Protein AF-A0A7V5ABY3-F1 (afdb_monomer_lite)

Structure (mmCIF, N/CA/C/O backbone):
data_AF-A0A7V5ABY3-F1
#
_entry.id   AF-A0A7V5ABY3-F1
#
loop_
_atom_site.group_PDB
_atom_site.id
_atom_site.type_symbol
_atom_site.label_atom_id
_atom_site.label_alt_id
_atom_site.label_comp_id
_atom_site.label_asym_id
_atom_site.label_entity_id
_atom_site.label_seq_id
_atom_site.pdbx_PDB_ins_code
_atom_site.Cartn_x
_atom_site.Cartn_y
_atom_site.Cartn_z
_atom_site.occupancy
_atom_site.B_iso_or_equiv
_atom_site.auth_seq_id
_atom_site.auth_comp_id
_atom_site.auth_asym_id
_atom_site.auth_atom_id
_atom_site.pdbx_PDB_model_num
ATOM 1 N N . MET A 1 1 ? 9.344 -0.621 16.720 1.00 52.31 1 MET A N 1
ATOM 2 C CA . MET A 1 1 ? 9.152 -1.808 15.859 1.00 52.31 1 MET A CA 1
ATOM 3 C C . MET A 1 1 ? 9.239 -1.357 14.410 1.00 52.31 1 MET A C 1
ATOM 5 O O . MET A 1 1 ? 8.687 -0.310 14.098 1.00 52.31 1 MET A O 1
ATOM 9 N N . GLY A 1 2 ? 9.997 -2.056 13.562 1.00 76.38 2 GLY A N 1
ATOM 10 C CA . GLY A 1 2 ? 10.125 -1.688 12.147 1.00 76.38 2 GLY A CA 1
ATOM 11 C C . GLY A 1 2 ? 8.815 -1.907 11.385 1.00 76.38 2 GLY A C 1
ATOM 12 O O . GLY A 1 2 ? 8.035 -2.782 11.750 1.00 76.38 2 GLY A O 1
ATOM 13 N N . TYR A 1 3 ? 8.583 -1.134 10.320 1.00 75.81 3 TYR A N 1
ATOM 14 C CA . TYR A 1 3 ? 7.366 -1.224 9.497 1.00 75.81 3 TYR A CA 1
ATOM 15 C C . TYR A 1 3 ? 7.117 -2.630 8.928 1.00 75.81 3 TYR A C 1
ATOM 17 O O . TYR A 1 3 ? 5.970 -3.030 8.775 1.00 75.81 3 TYR A O 1
ATOM 25 N N . ILE A 1 4 ? 8.187 -3.389 8.676 1.00 75.81 4 ILE A N 1
ATOM 26 C CA . ILE A 1 4 ? 8.125 -4.773 8.186 1.00 75.81 4 ILE A CA 1
ATOM 27 C C . ILE A 1 4 ? 7.439 -5.680 9.217 1.00 75.81 4 ILE A C 1
ATOM 29 O O . ILE A 1 4 ? 6.433 -6.299 8.900 1.00 75.81 4 ILE A O 1
ATOM 33 N N . ALA A 1 5 ? 7.898 -5.663 10.473 1.00 80.12 5 ALA A N 1
ATOM 34 C CA . ALA A 1 5 ? 7.323 -6.481 11.545 1.00 80.12 5 ALA A CA 1
ATOM 35 C C . ALA A 1 5 ? 5.847 -6.137 11.826 1.00 80.12 5 ALA A C 1
ATOM 37 O O . ALA A 1 5 ? 5.053 -7.000 12.187 1.00 80.12 5 ALA A O 1
ATOM 38 N N . ALA A 1 6 ? 5.461 -4.870 11.650 1.00 82.50 6 ALA A N 1
ATOM 39 C CA . ALA A 1 6 ? 4.077 -4.442 11.828 1.00 82.50 6 ALA A CA 1
ATOM 40 C C . ALA A 1 6 ? 3.152 -4.904 10.686 1.00 82.50 6 ALA A C 1
ATOM 42 O O . ALA A 1 6 ? 1.985 -5.196 10.933 1.00 82.50 6 ALA A O 1
ATOM 43 N N . LEU A 1 7 ? 3.660 -4.992 9.453 1.00 82.19 7 LEU A N 1
ATOM 44 C CA . LEU A 1 7 ? 2.922 -5.570 8.325 1.00 82.19 7 LEU A CA 1
ATOM 45 C C . LEU A 1 7 ? 2.827 -7.097 8.440 1.00 82.19 7 LEU A C 1
ATOM 47 O O . LEU A 1 7 ? 1.765 -7.659 8.185 1.00 82.19 7 LEU A O 1
ATOM 51 N N . GLU A 1 8 ? 3.885 -7.756 8.915 1.00 81.50 8 GLU A N 1
ATOM 52 C CA . GLU A 1 8 ? 3.864 -9.192 9.219 1.00 81.50 8 GLU A CA 1
ATOM 53 C C . GLU A 1 8 ? 2.827 -9.533 10.295 1.00 81.50 8 GLU A C 1
ATOM 55 O O . GLU A 1 8 ? 2.098 -10.512 10.150 1.00 81.50 8 GLU A O 1
ATOM 60 N N . ALA A 1 9 ? 2.684 -8.691 11.325 1.00 81.94 9 ALA A N 1
ATOM 61 C CA . ALA A 1 9 ? 1.634 -8.841 12.336 1.00 81.94 9 ALA A CA 1
ATOM 62 C C . ALA A 1 9 ? 0.212 -8.758 11.744 1.00 81.94 9 ALA A C 1
ATOM 64 O O . ALA A 1 9 ? -0.716 -9.353 12.285 1.00 81.94 9 ALA A O 1
ATOM 65 N N . GLN A 1 10 ? 0.052 -8.068 10.612 1.00 81.62 10 GLN A N 1
ATOM 66 C CA . GLN A 1 10 ? -1.191 -7.985 9.841 1.00 81.62 10 GLN A CA 1
ATOM 67 C C . GLN A 1 10 ? -1.315 -9.110 8.791 1.00 81.62 10 GLN A C 1
ATOM 69 O O . GLN A 1 10 ? -2.193 -9.066 7.935 1.00 81.62 10 GLN A O 1
ATOM 74 N N . ASN A 1 11 ? -0.447 -10.132 8.842 1.00 84.81 11 ASN A N 1
ATOM 75 C CA . ASN A 1 11 ? -0.333 -11.207 7.849 1.00 84.81 11 ASN A CA 1
ATOM 76 C C . ASN A 1 11 ? -0.052 -10.713 6.417 1.00 84.81 11 ASN A C 1
ATOM 78 O O . ASN A 1 11 ? -0.421 -11.387 5.456 1.00 84.81 11 ASN A O 1
ATOM 82 N N . ILE A 1 12 ? 0.613 -9.562 6.260 1.00 87.88 12 ILE A N 1
ATOM 83 C CA . ILE A 1 12 ? 0.970 -8.999 4.953 1.00 87.88 12 ILE A CA 1
ATOM 84 C C . ILE A 1 12 ? 2.481 -9.037 4.769 1.00 87.88 12 ILE A C 1
ATOM 86 O O . ILE A 1 12 ? 3.229 -8.372 5.485 1.00 87.88 12 ILE A O 1
ATOM 90 N N . GLN A 1 13 ? 2.934 -9.750 3.741 1.00 90.75 13 GLN A N 1
ATOM 91 C CA . GLN A 1 13 ? 4.331 -9.719 3.325 1.00 90.75 13 GLN A CA 1
ATOM 92 C C . GLN A 1 13 ? 4.511 -8.683 2.213 1.00 90.75 13 GLN A C 1
ATOM 94 O O . GLN A 1 13 ? 4.076 -8.898 1.084 1.00 90.75 13 GLN A O 1
ATOM 99 N N . LEU A 1 14 ? 5.152 -7.553 2.506 1.00 90.94 14 LEU A N 1
ATOM 100 C CA . LEU A 1 14 ? 5.454 -6.543 1.490 1.00 90.94 14 LEU A CA 1
ATOM 101 C C . LEU A 1 14 ? 6.788 -6.859 0.804 1.00 90.94 14 LEU A C 1
ATOM 103 O O . LEU A 1 14 ? 7.840 -6.834 1.439 1.00 90.94 14 LEU A O 1
ATOM 107 N N . VAL A 1 15 ? 6.746 -7.092 -0.504 1.00 92.81 15 VAL A N 1
ATOM 108 C CA . VAL A 1 15 ? 7.928 -7.246 -1.359 1.00 92.81 15 VAL A CA 1
ATOM 109 C C . VAL A 1 15 ? 7.999 -6.039 -2.281 1.00 92.81 15 VAL A C 1
ATOM 111 O O . VAL A 1 15 ? 7.002 -5.674 -2.901 1.00 92.81 15 VAL A O 1
ATOM 114 N N . TYR A 1 16 ? 9.168 -5.406 -2.386 1.00 93.75 16 TYR A N 1
ATOM 115 C CA . TYR A 1 16 ? 9.376 -4.317 -3.337 1.00 93.75 16 TYR A CA 1
ATOM 116 C C . TYR A 1 16 ? 10.418 -4.703 -4.388 1.00 93.75 16 TYR A C 1
ATOM 118 O O . TYR A 1 16 ? 11.424 -5.339 -4.078 1.00 93.75 16 TYR A O 1
ATOM 126 N N . LEU A 1 17 ? 10.182 -4.282 -5.627 1.00 94.00 17 LEU A N 1
ATOM 127 C CA . LEU A 1 17 ? 11.097 -4.454 -6.751 1.00 94.00 17 LEU A CA 1
ATOM 128 C C . LEU A 1 17 ? 11.291 -3.108 -7.445 1.00 94.00 17 LEU A C 1
ATOM 130 O O . LEU A 1 17 ? 10.316 -2.440 -7.770 1.00 94.00 17 LEU A O 1
ATOM 134 N N . ALA A 1 18 ? 12.537 -2.724 -7.713 1.00 94.00 18 ALA A N 1
ATOM 135 C CA . ALA A 1 18 ? 12.856 -1.577 -8.558 1.00 94.00 18 ALA A CA 1
ATOM 136 C C . ALA A 1 18 ? 13.659 -2.040 -9.780 1.00 94.00 18 ALA A C 1
ATOM 138 O O . ALA A 1 18 ? 14.782 -2.517 -9.636 1.00 94.00 18 ALA A O 1
ATOM 139 N N . SER A 1 19 ? 13.087 -1.891 -10.977 1.00 92.12 19 SER A N 1
ATOM 140 C CA . SER A 1 19 ? 13.695 -2.287 -12.251 1.00 92.12 19 SER A CA 1
ATOM 141 C C . SER A 1 19 ? 13.874 -1.090 -13.179 1.00 92.12 19 SER A C 1
ATOM 143 O O . SER A 1 19 ? 13.004 -0.232 -13.300 1.00 92.12 19 SER A O 1
ATOM 145 N N . TRP A 1 20 ? 15.005 -1.041 -13.879 1.00 88.62 20 TRP A N 1
ATOM 146 C CA . TRP A 1 20 ? 15.296 0.014 -14.854 1.00 88.62 20 TRP A CA 1
ATOM 147 C C . TRP A 1 20 ? 14.698 -0.269 -16.233 1.00 88.62 20 TRP A C 1
ATOM 149 O O . TRP A 1 20 ? 14.770 0.589 -17.106 1.00 88.62 20 TRP A O 1
ATOM 159 N N . ARG A 1 21 ? 14.153 -1.471 -16.440 1.00 82.62 21 ARG A N 1
ATOM 160 C CA . ARG A 1 21 ? 13.632 -1.922 -17.726 1.00 82.62 21 ARG A CA 1
ATOM 161 C C . ARG A 1 21 ? 12.257 -2.548 -17.540 1.00 82.62 21 ARG A C 1
ATOM 163 O O . ARG A 1 21 ? 12.105 -3.437 -16.700 1.00 82.62 21 ARG A O 1
ATOM 170 N N . ASP A 1 22 ? 11.304 -2.096 -18.350 1.00 81.25 22 ASP A N 1
ATOM 171 C CA . ASP A 1 22 ? 10.011 -2.748 -18.547 1.00 81.25 22 ASP A CA 1
ATOM 172 C C . ASP A 1 22 ? 10.061 -3.595 -19.830 1.00 81.25 22 ASP A C 1
ATOM 174 O O . ASP A 1 22 ? 10.100 -3.026 -20.923 1.00 81.25 22 ASP A O 1
ATOM 178 N N . PRO A 1 23 ? 10.097 -4.935 -19.749 1.00 82.56 23 PRO A N 1
ATOM 179 C CA . PRO A 1 23 ? 10.063 -5.780 -20.939 1.00 82.56 23 PRO A CA 1
ATOM 180 C C . PRO A 1 23 ? 8.686 -5.817 -21.622 1.00 82.56 23 PRO A C 1
ATOM 182 O O . PRO A 1 23 ? 8.597 -6.298 -22.749 1.00 82.56 23 PRO A O 1
ATOM 185 N N . PHE A 1 24 ? 7.623 -5.340 -20.966 1.00 85.25 24 PHE A N 1
ATOM 186 C CA . PHE A 1 24 ? 6.245 -5.450 -21.450 1.00 85.25 24 PHE A CA 1
ATOM 187 C C . PHE A 1 24 ? 5.604 -4.110 -21.818 1.00 85.25 24 PHE A C 1
ATOM 189 O O . PHE A 1 24 ? 4.487 -4.114 -22.335 1.00 85.25 24 PHE A O 1
ATOM 196 N N . SER A 1 25 ? 6.276 -2.988 -21.539 1.00 84.50 25 SER A N 1
ATOM 197 C CA . SER A 1 25 ? 5.730 -1.626 -21.680 1.00 84.50 25 SER A CA 1
ATOM 198 C C . SER A 1 25 ? 4.413 -1.399 -20.912 1.00 84.50 25 SER A C 1
ATOM 200 O O . SER A 1 25 ? 3.693 -0.439 -21.182 1.00 84.50 25 SER A O 1
ATOM 202 N N . ASP A 1 26 ? 4.100 -2.278 -19.960 1.00 89.06 26 ASP A N 1
ATOM 203 C CA . ASP A 1 26 ? 2.962 -2.194 -19.053 1.00 89.06 26 ASP A CA 1
ATOM 204 C C . ASP A 1 26 ? 3.424 -2.626 -17.649 1.00 89.06 26 ASP A C 1
ATOM 206 O O . ASP A 1 26 ? 3.578 -3.828 -17.380 1.00 89.06 26 ASP A O 1
ATOM 210 N N . PRO A 1 27 ? 3.581 -1.666 -16.718 1.00 90.12 27 PRO A N 1
ATOM 211 C CA . PRO A 1 27 ? 4.011 -1.942 -15.354 1.00 90.12 27 PRO A CA 1
ATOM 212 C C . PRO A 1 27 ? 3.100 -2.925 -14.613 1.00 90.12 27 PRO A C 1
ATOM 214 O O . PRO A 1 27 ? 3.577 -3.678 -13.762 1.00 90.12 27 PRO A O 1
ATOM 217 N N . LYS A 1 28 ? 1.793 -2.945 -14.918 1.00 92.69 28 LYS A N 1
ATOM 218 C CA . LYS A 1 28 ? 0.845 -3.868 -14.275 1.00 92.69 28 LYS A CA 1
ATOM 219 C C . LYS A 1 28 ? 1.075 -5.292 -14.750 1.00 92.69 28 LYS A C 1
ATOM 221 O O . LYS A 1 28 ? 1.157 -6.201 -13.926 1.00 92.69 28 LYS A O 1
ATOM 226 N N . ARG A 1 29 ? 1.233 -5.478 -16.062 1.00 93.62 29 ARG A N 1
ATOM 227 C CA . ARG A 1 29 ? 1.576 -6.780 -16.639 1.00 93.62 29 ARG A CA 1
ATOM 228 C C . ARG A 1 29 ? 2.913 -7.280 -16.105 1.00 93.62 29 ARG A C 1
ATOM 230 O O . ARG A 1 29 ? 3.007 -8.439 -15.716 1.00 93.62 29 ARG A O 1
ATOM 237 N N . TYR A 1 30 ? 3.915 -6.406 -16.015 1.00 93.12 30 TYR A N 1
ATOM 238 C CA . TYR A 1 30 ? 5.207 -6.759 -15.434 1.00 93.12 30 TYR A CA 1
ATOM 239 C C . TYR A 1 30 ? 5.082 -7.204 -13.970 1.00 93.12 30 TYR A C 1
ATOM 241 O O . TYR A 1 30 ? 5.623 -8.245 -13.602 1.00 93.12 30 TYR A O 1
ATOM 249 N N . ALA A 1 31 ? 4.319 -6.480 -13.145 1.00 93.50 31 ALA A N 1
ATOM 250 C CA . ALA A 1 31 ? 4.084 -6.860 -11.753 1.00 93.50 31 ALA A CA 1
ATOM 251 C C . ALA A 1 31 ? 3.369 -8.217 -11.622 1.00 93.50 31 ALA A C 1
ATOM 253 O O . ALA A 1 31 ? 3.777 -9.038 -10.802 1.00 93.50 31 ALA A O 1
ATOM 254 N N . ALA A 1 32 ? 2.350 -8.481 -12.446 1.00 93.75 32 ALA A N 1
ATOM 255 C CA . ALA A 1 32 ? 1.635 -9.758 -12.455 1.00 93.75 32 ALA A CA 1
ATOM 256 C C . ALA A 1 32 ? 2.543 -10.934 -12.858 1.00 93.75 32 ALA A C 1
ATOM 258 O O . ALA A 1 32 ? 2.513 -11.994 -12.232 1.00 93.75 32 ALA A O 1
ATOM 259 N N . GLU A 1 33 ? 3.390 -10.734 -13.869 1.00 94.25 33 GLU A N 1
ATOM 260 C CA . GLU A 1 33 ? 4.355 -11.735 -14.327 1.00 94.25 33 GLU A CA 1
ATOM 261 C C . GLU A 1 33 ? 5.422 -12.033 -13.272 1.00 94.25 33 GLU A C 1
ATOM 263 O O . GLU A 1 33 ? 5.679 -13.197 -12.969 1.00 94.25 33 GLU A O 1
ATOM 268 N N . VAL A 1 34 ? 5.993 -10.997 -12.649 1.00 93.44 34 VAL A N 1
ATOM 269 C CA . VAL A 1 34 ? 6.956 -11.161 -11.549 1.00 93.44 34 VAL A CA 1
ATOM 270 C C . VAL A 1 34 ? 6.317 -11.908 -10.383 1.00 93.44 34 VAL A C 1
ATOM 272 O O . VAL A 1 34 ? 6.912 -12.853 -9.872 1.00 93.44 34 VAL A O 1
ATOM 275 N N . PHE A 1 35 ? 5.096 -11.532 -9.991 1.00 94.69 35 PHE A N 1
ATOM 276 C CA . PHE A 1 35 ? 4.377 -12.188 -8.900 1.00 94.69 35 PHE A CA 1
ATOM 277 C C . PHE A 1 35 ? 4.212 -13.691 -9.152 1.00 94.69 35 PHE A C 1
ATOM 279 O O . PHE A 1 35 ? 4.477 -14.505 -8.266 1.00 94.69 35 PHE A O 1
ATOM 286 N N . ARG A 1 36 ? 3.836 -14.055 -10.384 1.00 93.94 36 ARG A N 1
ATOM 287 C CA . ARG A 1 36 ? 3.659 -15.445 -10.808 1.00 93.94 36 ARG A CA 1
ATOM 288 C C . ARG A 1 36 ? 4.980 -16.209 -10.868 1.00 93.94 36 ARG A C 1
ATOM 290 O O . ARG A 1 36 ? 5.072 -17.298 -10.312 1.00 93.94 36 ARG A O 1
ATOM 297 N N . VAL A 1 37 ? 5.993 -15.662 -11.541 1.00 94.44 37 VAL A N 1
ATOM 298 C CA . VAL A 1 37 ? 7.287 -16.338 -11.758 1.00 94.44 37 VAL A CA 1
ATOM 299 C C . VAL A 1 37 ? 8.044 -16.529 -10.446 1.00 94.44 37 VAL A C 1
ATOM 301 O O . VAL A 1 37 ? 8.691 -17.554 -10.258 1.00 94.44 37 VAL A O 1
ATOM 304 N N . TRP A 1 38 ? 7.955 -15.568 -9.526 1.00 94.50 38 TRP A N 1
ATOM 305 C CA . TRP A 1 38 ? 8.590 -15.672 -8.210 1.00 94.50 38 TRP A CA 1
ATOM 306 C C . TRP A 1 38 ? 7.812 -16.562 -7.236 1.00 94.50 38 TRP A C 1
ATOM 308 O O . TRP A 1 38 ? 8.302 -16.810 -6.137 1.00 94.50 38 TRP A O 1
ATOM 318 N N . GLY A 1 39 ? 6.620 -17.040 -7.614 1.00 91.94 39 GLY A N 1
ATOM 319 C CA . GLY A 1 39 ? 5.788 -17.885 -6.758 1.00 91.94 39 GLY A CA 1
ATOM 320 C C . GLY A 1 39 ? 5.417 -17.196 -5.445 1.00 91.94 39 GLY A C 1
ATOM 321 O O . GLY A 1 39 ? 5.451 -17.829 -4.390 1.00 91.94 39 GLY A O 1
ATOM 322 N N . LEU A 1 40 ? 5.135 -15.887 -5.492 1.00 93.38 40 LEU A N 1
ATOM 323 C CA . LEU A 1 40 ? 4.805 -15.123 -4.291 1.00 93.38 40 LEU A CA 1
ATOM 324 C C . LEU A 1 40 ? 3.503 -15.637 -3.668 1.00 93.38 40 LEU A C 1
ATOM 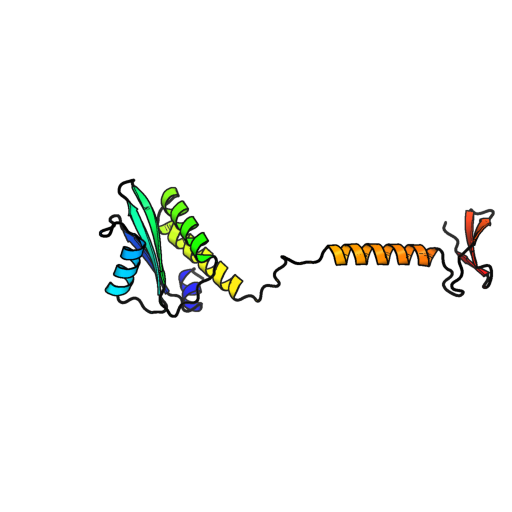326 O O . LEU A 1 40 ? 2.578 -16.052 -4.363 1.00 93.38 40 LEU A O 1
ATOM 330 N N . SER A 1 41 ? 3.444 -15.620 -2.337 1.00 91.12 41 SER A N 1
ATOM 331 C CA . SER A 1 41 ? 2.308 -16.173 -1.604 1.00 91.12 41 SER A CA 1
ATOM 332 C C . SER A 1 41 ? 1.044 -15.330 -1.785 1.00 91.12 41 SER A C 1
ATOM 334 O O . SER A 1 41 ? 1.103 -14.125 -2.025 1.00 91.12 41 SER A O 1
ATOM 336 N N . GLU A 1 42 ? -0.119 -15.926 -1.527 1.00 88.94 42 GLU A N 1
ATOM 337 C CA . GLU A 1 42 ? -1.409 -15.217 -1.536 1.00 88.94 42 GLU A CA 1
ATOM 338 C C . GLU A 1 42 ? -1.514 -14.104 -0.473 1.00 88.94 42 GLU A C 1
ATOM 340 O O . GLU A 1 42 ? -2.422 -13.278 -0.528 1.00 88.94 42 GLU A O 1
ATOM 345 N N . ARG A 1 43 ? -0.584 -14.071 0.492 1.00 90.19 43 ARG A N 1
ATOM 346 C CA . ARG A 1 43 ? -0.453 -13.043 1.541 1.00 90.19 43 ARG A CA 1
ATOM 347 C C . ARG A 1 43 ? 0.578 -11.965 1.195 1.00 90.19 43 ARG A C 1
ATOM 349 O O . ARG A 1 43 ? 0.888 -11.100 2.016 1.00 90.19 43 ARG A O 1
ATOM 356 N N . THR A 1 44 ? 1.155 -12.030 0.000 1.00 93.12 44 THR A N 1
ATOM 357 C CA . THR A 1 44 ? 2.202 -11.116 -0.436 1.00 93.12 44 THR A CA 1
ATOM 358 C C . THR A 1 44 ? 1.601 -9.943 -1.207 1.00 93.12 44 THR A C 1
ATOM 360 O O . THR A 1 44 ? 0.733 -10.105 -2.065 1.00 93.12 44 THR A O 1
ATOM 363 N N . LEU A 1 45 ? 2.088 -8.742 -0.907 1.00 93.69 45 LEU A N 1
ATOM 364 C CA . LEU A 1 45 ? 1.848 -7.534 -1.681 1.00 93.69 45 LEU A CA 1
ATOM 365 C C . LEU A 1 45 ? 3.151 -7.158 -2.385 1.00 93.69 45 LEU A C 1
ATOM 367 O O . LEU A 1 45 ? 4.148 -6.853 -1.732 1.00 93.69 45 LEU A O 1
ATOM 371 N N . LEU A 1 46 ? 3.143 -7.181 -3.711 1.00 95.12 46 LEU A N 1
ATOM 372 C CA . LEU A 1 46 ? 4.276 -6.809 -4.542 1.00 95.12 46 LEU A CA 1
ATOM 373 C C . LEU A 1 46 ? 4.120 -5.362 -5.020 1.00 95.12 46 LEU A C 1
ATOM 375 O O . LEU A 1 46 ? 3.174 -5.025 -5.732 1.00 95.12 46 LEU A O 1
ATOM 379 N N . LEU A 1 47 ? 5.079 -4.518 -4.649 1.00 95.75 47 LEU A N 1
ATOM 380 C CA . LEU A 1 47 ? 5.205 -3.137 -5.100 1.00 95.75 47 LEU A CA 1
ATOM 381 C C . LEU A 1 47 ? 6.336 -3.037 -6.126 1.00 95.75 47 LEU A C 1
ATOM 383 O O . LEU A 1 47 ? 7.508 -3.202 -5.789 1.00 95.75 47 LEU A O 1
ATOM 387 N N . VAL A 1 48 ? 5.995 -2.750 -7.378 1.00 96.12 48 VAL A N 1
ATOM 388 C CA . VAL A 1 48 ? 6.954 -2.723 -8.484 1.00 96.12 48 VAL A CA 1
ATOM 389 C C . VAL A 1 48 ? 7.135 -1.297 -8.982 1.00 96.12 48 VAL A C 1
ATOM 391 O O . VAL A 1 48 ? 6.184 -0.651 -9.413 1.00 96.12 48 VAL A O 1
ATOM 394 N N . PHE A 1 49 ? 8.378 -0.829 -8.948 1.00 95.06 49 PHE A N 1
ATOM 395 C CA . PHE A 1 49 ? 8.833 0.410 -9.560 1.00 95.06 49 PHE A CA 1
ATOM 396 C C . PHE A 1 49 ? 9.540 0.066 -10.865 1.00 95.06 49 PHE A C 1
ATOM 398 O O . PHE A 1 49 ? 10.552 -0.638 -10.851 1.00 95.06 49 PHE A O 1
ATOM 405 N N . VAL A 1 50 ? 9.044 0.580 -11.985 1.00 94.25 50 VAL A N 1
ATOM 406 C CA . VAL A 1 50 ? 9.691 0.402 -13.288 1.00 94.25 50 VAL A CA 1
ATOM 407 C C . VAL A 1 50 ? 9.990 1.747 -13.899 1.00 94.25 50 VAL A C 1
ATOM 409 O O . VAL A 1 50 ? 9.160 2.651 -13.852 1.00 94.25 50 VAL A O 1
ATOM 412 N N . ARG A 1 51 ? 11.184 1.895 -14.458 1.00 92.19 51 ARG A N 1
ATOM 413 C CA . ARG A 1 51 ? 11.563 3.115 -15.158 1.00 92.19 51 ARG A CA 1
ATOM 414 C C . ARG A 1 51 ? 11.181 3.033 -16.633 1.00 92.19 51 ARG A C 1
ATOM 416 O O . ARG A 1 51 ? 11.466 2.027 -17.278 1.00 92.19 51 ARG A O 1
ATOM 423 N N . ASP A 1 52 ? 10.569 4.092 -17.151 1.00 88.75 52 ASP A N 1
ATOM 424 C CA . ASP A 1 52 ? 10.300 4.251 -18.580 1.00 88.75 52 ASP A CA 1
ATOM 425 C C . ASP A 1 52 ? 11.489 4.865 -19.342 1.00 88.75 52 ASP A C 1
ATOM 427 O O . ASP A 1 52 ? 12.510 5.265 -18.768 1.00 88.75 52 ASP A O 1
ATOM 431 N N . GLU A 1 53 ? 11.332 4.975 -20.662 1.00 85.31 53 GLU A N 1
ATOM 432 C CA . GLU A 1 53 ? 12.300 5.616 -21.560 1.00 85.31 53 GLU A CA 1
ATOM 433 C C . GLU A 1 53 ? 12.514 7.103 -21.228 1.00 85.31 53 GLU A C 1
ATOM 435 O O . GLU A 1 53 ? 13.630 7.617 -21.323 1.00 85.31 53 GLU A O 1
ATOM 440 N N . ASN A 1 54 ? 11.472 7.775 -20.729 1.00 87.38 54 ASN A N 1
ATOM 441 C CA . ASN A 1 54 ? 11.508 9.167 -20.270 1.00 87.38 54 ASN A CA 1
ATOM 442 C C . ASN A 1 54 ? 12.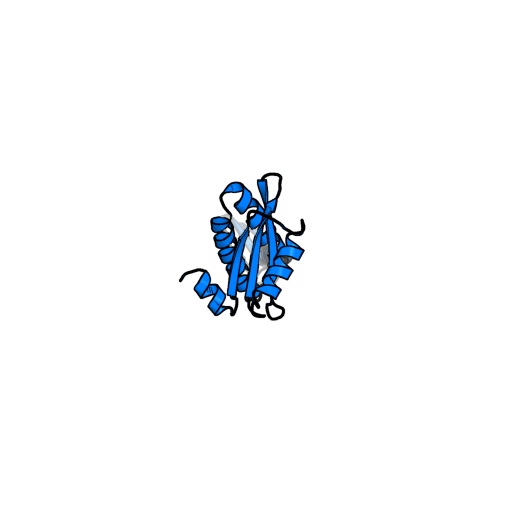164 9.334 -18.895 1.00 87.38 54 ASN A C 1
ATOM 444 O O . ASN A 1 54 ? 12.098 10.417 -18.303 1.00 87.38 54 ASN A O 1
ATOM 448 N N . ARG A 1 55 ? 12.814 8.281 -18.383 1.00 86.12 55 ARG A N 1
ATOM 449 C CA . ARG A 1 55 ? 13.518 8.246 -17.101 1.00 86.12 55 ARG A CA 1
ATOM 450 C C . ARG A 1 55 ? 12.615 8.418 -15.878 1.00 86.12 55 ARG A C 1
ATOM 452 O O . ARG A 1 55 ? 13.166 8.605 -14.788 1.00 86.12 55 ARG A O 1
ATOM 459 N N . ARG A 1 56 ? 11.296 8.312 -16.028 1.00 90.75 56 ARG A N 1
ATOM 460 C CA . ARG A 1 56 ? 10.306 8.392 -14.953 1.00 90.75 56 ARG A CA 1
ATOM 461 C C . ARG A 1 56 ? 10.006 7.014 -14.389 1.00 90.75 56 ARG A C 1
ATOM 463 O O . ARG A 1 56 ? 9.966 6.020 -15.106 1.00 90.75 56 ARG A O 1
ATOM 470 N N . TRP A 1 57 ? 9.800 6.968 -13.084 1.00 93.50 57 TRP A N 1
ATOM 471 C CA . TRP A 1 57 ? 9.363 5.778 -12.373 1.00 93.50 57 TRP A CA 1
ATOM 472 C C . TRP A 1 57 ? 7.846 5.666 -12.427 1.00 93.50 57 TRP A C 1
ATOM 474 O O . TRP A 1 57 ? 7.145 6.589 -12.021 1.00 93.50 57 TRP A O 1
ATOM 484 N N . HIS A 1 58 ? 7.364 4.512 -12.861 1.00 94.19 58 HIS A N 1
ATOM 485 C CA . HIS A 1 58 ? 5.974 4.088 -12.791 1.00 94.19 58 HIS A CA 1
ATOM 486 C C . HIS A 1 58 ? 5.826 3.038 -11.703 1.00 94.19 58 HIS A C 1
ATOM 488 O O . HIS A 1 58 ? 6.735 2.234 -11.481 1.00 94.19 58 HIS A O 1
ATOM 494 N N . VAL A 1 59 ? 4.683 3.046 -11.020 1.00 95.12 59 VAL A N 1
ATOM 495 C CA . VAL A 1 59 ? 4.434 2.151 -9.888 1.00 95.12 59 VAL A CA 1
ATOM 496 C C . VAL A 1 59 ? 3.222 1.283 -10.154 1.00 95.12 59 VAL A C 1
ATOM 498 O O . VAL A 1 59 ? 2.119 1.791 -10.367 1.00 95.12 59 VAL A O 1
ATOM 501 N N . ALA A 1 60 ? 3.423 -0.025 -10.070 1.00 94.69 60 ALA A N 1
ATOM 502 C CA . ALA A 1 60 ? 2.371 -1.024 -10.103 1.00 94.69 60 ALA A CA 1
ATOM 503 C C . ALA A 1 60 ? 2.326 -1.795 -8.784 1.00 94.69 60 ALA A C 1
ATOM 505 O O . ALA A 1 60 ? 3.338 -1.975 -8.106 1.00 94.69 60 ALA A O 1
ATOM 506 N N . ILE A 1 61 ? 1.125 -2.237 -8.426 1.00 95.00 61 ILE A N 1
ATOM 507 C CA . ILE A 1 61 ? 0.883 -3.049 -7.239 1.00 95.00 61 ILE A CA 1
ATOM 508 C C . ILE A 1 61 ? 0.205 -4.327 -7.700 1.00 95.00 61 ILE A C 1
ATOM 510 O O . ILE A 1 61 ? -0.799 -4.263 -8.408 1.00 95.00 61 ILE A O 1
ATOM 514 N N . GLN A 1 62 ? 0.740 -5.463 -7.268 1.00 94.50 62 GLN A N 1
ATOM 515 C CA . GLN A 1 62 ? 0.105 -6.762 -7.415 1.00 94.50 62 GLN A CA 1
ATOM 516 C C . GLN A 1 62 ? -0.093 -7.358 -6.024 1.00 94.50 62 GLN A C 1
ATOM 518 O O . GLN A 1 62 ? 0.862 -7.503 -5.265 1.00 94.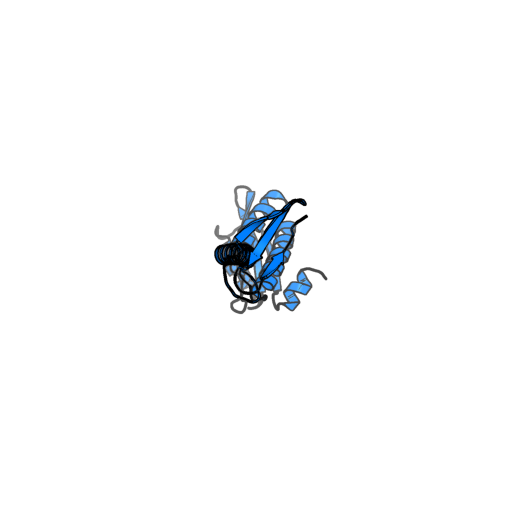50 62 GLN A O 1
ATOM 523 N N . ALA A 1 63 ? -1.333 -7.685 -5.682 1.00 92.75 63 ALA A N 1
ATOM 524 C CA . ALA A 1 63 ? -1.669 -8.330 -4.420 1.00 92.75 63 ALA A CA 1
ATOM 525 C C . 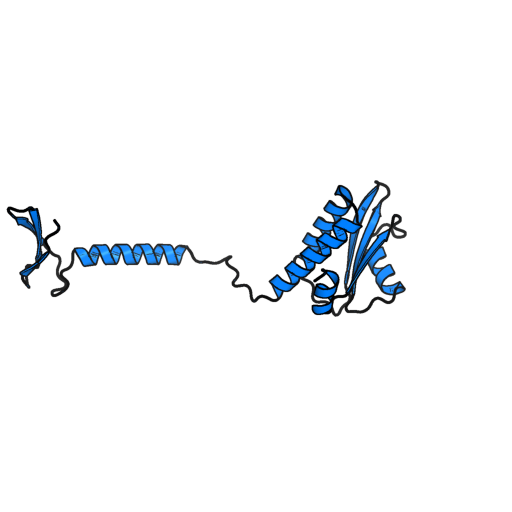ALA A 1 63 ? -2.046 -9.791 -4.655 1.00 92.75 63 ALA A C 1
ATOM 527 O O . ALA A 1 63 ? -2.640 -10.116 -5.688 1.00 92.75 63 ALA A O 1
ATOM 528 N N . GLY A 1 64 ? -1.723 -10.644 -3.686 1.00 90.38 64 GLY A N 1
ATOM 529 C CA . GLY A 1 64 ? -2.301 -11.978 -3.589 1.00 90.38 64 GLY A CA 1
ATOM 530 C C . GLY A 1 64 ? -3.796 -11.930 -3.263 1.00 90.38 64 GLY A C 1
ATOM 531 O O . GLY A 1 64 ? -4.308 -10.946 -2.723 1.00 90.38 64 GLY A O 1
ATOM 532 N N . SER A 1 65 ? -4.507 -13.001 -3.605 1.00 86.88 65 SER A N 1
ATOM 533 C CA . SER A 1 65 ? -5.968 -13.082 -3.493 1.00 86.88 65 SER A CA 1
ATOM 534 C C . SER A 1 65 ? -6.476 -13.113 -2.049 1.00 86.88 65 SER A C 1
ATOM 536 O O . SER A 1 65 ? -7.619 -12.737 -1.796 1.00 86.88 65 SER A O 1
ATOM 538 N N . ALA A 1 66 ? -5.633 -13.514 -1.093 1.00 84.62 66 ALA A N 1
ATOM 539 C CA . ALA A 1 66 ? -5.994 -13.598 0.321 1.00 84.62 66 ALA A CA 1
ATOM 540 C C . ALA A 1 66 ? -5.866 -12.258 1.073 1.00 84.62 66 ALA A C 1
ATOM 542 O O . ALA A 1 66 ? -6.199 -12.189 2.258 1.00 84.62 66 ALA A O 1
ATOM 543 N N . LEU A 1 67 ? -5.382 -11.194 0.422 1.00 85.50 67 LEU A N 1
ATOM 544 C CA . LEU A 1 67 ? -5.197 -9.885 1.044 1.00 85.50 67 LEU A CA 1
ATOM 545 C C . LEU A 1 67 ? -6.449 -9.016 0.934 1.00 85.50 67 LEU A C 1
ATOM 547 O O . LEU A 1 67 ? -6.936 -8.717 -0.154 1.00 85.50 67 LEU A O 1
ATOM 551 N N . THR A 1 68 ? -6.913 -8.512 2.078 1.00 82.25 68 THR A N 1
ATOM 552 C CA . THR A 1 68 ? -7.911 -7.439 2.113 1.00 82.25 68 THR A CA 1
ATOM 553 C C . THR A 1 68 ? -7.191 -6.098 2.089 1.00 82.25 68 THR A C 1
ATOM 555 O O . THR A 1 68 ? -6.480 -5.744 3.028 1.00 82.25 68 THR A O 1
ATOM 558 N N . LEU A 1 69 ? -7.346 -5.355 0.996 1.00 82.19 69 LEU A N 1
ATOM 559 C CA . LEU A 1 69 ? -6.646 -4.090 0.789 1.00 82.19 69 LEU A CA 1
ATOM 560 C C . LEU A 1 69 ? -7.546 -2.895 1.130 1.00 82.19 69 LEU A C 1
ATOM 562 O O . LEU A 1 69 ? -8.744 -2.921 0.841 1.00 82.19 69 LEU A O 1
ATOM 566 N N . PRO A 1 70 ? -6.986 -1.813 1.698 1.00 83.38 70 PRO A N 1
ATOM 567 C CA . PRO A 1 70 ? -7.756 -0.614 1.992 1.00 83.38 70 PRO A CA 1
ATOM 568 C C . PRO A 1 70 ? -8.146 0.112 0.697 1.00 83.38 70 PRO A C 1
ATOM 570 O O . PRO A 1 70 ? -7.355 0.204 -0.240 1.00 83.38 70 PRO A O 1
ATOM 573 N N . GLY A 1 71 ? -9.326 0.741 0.669 1.00 83.56 71 GLY A N 1
ATOM 574 C CA . GLY A 1 71 ? -9.782 1.527 -0.492 1.00 83.56 71 GLY A CA 1
ATOM 575 C C . GLY A 1 71 ? -8.854 2.693 -0.879 1.00 83.56 71 GLY A C 1
ATOM 576 O O . GLY A 1 71 ? -8.869 3.141 -2.021 1.00 83.56 71 GLY A O 1
ATOM 577 N N . LYS A 1 72 ? -7.990 3.144 0.044 1.00 87.94 72 LYS A N 1
ATOM 578 C CA . LYS A 1 72 ? -6.962 4.179 -0.184 1.00 87.94 72 LYS A CA 1
ATOM 579 C C . LYS A 1 72 ? -5.712 3.665 -0.928 1.00 87.94 72 LYS A C 1
ATOM 581 O O . LYS A 1 72 ? -4.776 4.434 -1.141 1.00 87.94 72 LYS A O 1
ATOM 586 N N . LEU A 1 73 ? -5.656 2.389 -1.324 1.00 89.62 73 LEU A N 1
ATOM 587 C CA . LEU A 1 73 ? -4.469 1.786 -1.949 1.00 89.62 73 LEU A CA 1
ATOM 588 C C . LEU A 1 73 ? -4.007 2.530 -3.211 1.00 89.62 73 LEU A C 1
ATOM 590 O O . LEU A 1 73 ? -2.813 2.761 -3.390 1.00 89.62 73 LEU A O 1
ATOM 594 N N . GLU A 1 74 ? -4.941 2.940 -4.068 1.00 90.62 74 GLU A N 1
ATOM 595 C CA . GLU A 1 74 ? -4.612 3.630 -5.320 1.00 90.62 74 GLU A CA 1
ATOM 596 C C . GLU A 1 74 ? -4.037 5.037 -5.074 1.00 90.62 74 GLU A C 1
ATOM 598 O O . GLU A 1 74 ? -3.154 5.495 -5.801 1.00 90.62 74 GLU A O 1
ATOM 603 N N . GLU A 1 75 ? -4.471 5.715 -4.009 1.00 92.69 75 GLU A N 1
ATOM 604 C CA . GLU A 1 75 ? -3.890 6.995 -3.585 1.00 92.69 75 GLU A CA 1
ATOM 605 C C . GLU A 1 75 ? -2.459 6.806 -3.070 1.00 92.69 75 GLU A C 1
ATOM 607 O O . GLU A 1 75 ? -1.557 7.565 -3.435 1.00 92.69 75 GLU A O 1
ATOM 612 N N . LEU A 1 76 ? -2.228 5.754 -2.276 1.00 93.88 76 LEU A N 1
ATOM 613 C CA . LEU A 1 76 ? -0.893 5.390 -1.801 1.00 93.88 76 LEU A CA 1
ATOM 614 C C . LEU A 1 76 ? 0.041 5.035 -2.964 1.00 93.88 76 LEU A C 1
ATOM 616 O O . LEU A 1 76 ? 1.195 5.465 -2.959 1.00 93.88 76 LEU A O 1
ATOM 620 N N . ARG A 1 77 ? -0.456 4.328 -3.990 1.00 94.88 77 ARG A N 1
ATOM 621 C CA . ARG A 1 77 ? 0.290 4.027 -5.224 1.00 94.88 77 ARG A CA 1
ATOM 622 C C . ARG A 1 77 ? 0.751 5.303 -5.924 1.00 94.88 77 ARG A C 1
ATOM 624 O O . ARG A 1 77 ? 1.939 5.459 -6.191 1.00 94.88 77 ARG A O 1
ATOM 631 N N . LYS A 1 78 ? -0.173 6.237 -6.180 1.00 94.88 78 LYS A N 1
ATOM 632 C CA . LYS A 1 78 ? 0.130 7.524 -6.833 1.00 94.88 78 LYS A CA 1
ATOM 633 C C . LYS A 1 78 ? 1.131 8.353 -6.032 1.00 94.88 78 LYS A C 1
ATOM 635 O O . LYS A 1 78 ? 2.028 8.979 -6.601 1.00 94.88 78 LYS A O 1
ATOM 640 N N . LYS A 1 79 ? 1.010 8.338 -4.702 1.00 94.31 79 LYS A N 1
ATOM 641 C CA . LYS A 1 79 ? 1.963 9.008 -3.814 1.00 94.31 79 LYS A CA 1
ATOM 642 C C . LYS A 1 79 ? 3.347 8.366 -3.905 1.00 94.31 79 LYS A C 1
ATOM 644 O O . LYS A 1 79 ? 4.328 9.085 -4.052 1.00 94.31 79 LYS A O 1
ATOM 649 N N . ALA A 1 80 ? 3.429 7.036 -3.885 1.00 94.19 80 ALA A N 1
ATOM 650 C CA . ALA A 1 80 ? 4.688 6.314 -4.055 1.00 94.19 80 ALA A CA 1
ATOM 651 C C . ALA A 1 80 ? 5.341 6.609 -5.414 1.00 94.19 80 ALA A C 1
ATOM 653 O O . ALA A 1 80 ? 6.550 6.802 -5.478 1.00 94.19 80 ALA A O 1
ATOM 654 N N . GLU A 1 81 ? 4.555 6.718 -6.484 1.00 94.88 81 GLU A N 1
ATOM 655 C CA . GLU A 1 81 ? 5.041 7.106 -7.813 1.00 94.88 81 GLU A CA 1
ATOM 656 C C . GLU A 1 81 ? 5.634 8.519 -7.816 1.00 94.88 81 GLU A C 1
ATOM 658 O O . GLU A 1 81 ? 6.746 8.743 -8.300 1.00 94.88 81 GLU A O 1
ATOM 663 N N . THR A 1 82 ? 4.938 9.469 -7.192 1.00 95.06 82 THR A N 1
ATOM 664 C CA . THR A 1 82 ? 5.428 10.845 -7.033 1.00 95.06 82 THR A CA 1
ATOM 665 C C . THR A 1 82 ? 6.742 10.884 -6.250 1.00 95.06 82 THR A C 1
ATOM 667 O O . THR A 1 82 ? 7.713 11.504 -6.681 1.00 95.06 82 THR A O 1
ATOM 670 N N . GLU A 1 83 ? 6.804 10.184 -5.117 1.00 94.31 83 GLU A N 1
ATOM 671 C CA . GLU A 1 83 ? 7.993 10.141 -4.259 1.00 94.31 83 GLU A CA 1
ATOM 672 C C . GLU A 1 83 ? 9.169 9.406 -4.916 1.00 94.31 83 GLU A C 1
ATOM 674 O O . GLU A 1 83 ? 10.325 9.794 -4.735 1.00 94.31 83 GLU A O 1
ATOM 679 N N . ALA A 1 84 ? 8.903 8.374 -5.722 1.00 93.38 84 ALA A N 1
ATOM 680 C CA . ALA A 1 84 ? 9.939 7.656 -6.458 1.00 93.38 84 ALA A CA 1
ATOM 681 C C . ALA A 1 84 ? 10.614 8.554 -7.500 1.00 93.38 84 ALA A C 1
ATOM 683 O O . ALA A 1 84 ? 11.833 8.496 -7.656 1.00 93.38 84 ALA A O 1
ATOM 684 N N . ASN A 1 85 ? 9.831 9.409 -8.166 1.00 94.12 85 ASN A N 1
ATOM 685 C CA . ASN A 1 85 ? 10.336 10.397 -9.118 1.00 94.12 85 ASN A CA 1
ATOM 686 C C . ASN A 1 85 ? 11.009 11.601 -8.441 1.00 94.12 85 ASN A C 1
ATOM 688 O O . ASN A 1 85 ? 11.918 12.189 -9.020 1.00 94.12 85 ASN A O 1
ATOM 692 N N . ARG A 1 86 ? 10.586 11.967 -7.225 1.00 93.31 86 ARG A N 1
ATOM 693 C CA . ARG A 1 86 ? 11.149 13.101 -6.476 1.00 93.31 86 ARG A CA 1
ATOM 694 C C . ARG A 1 86 ? 12.443 12.759 -5.741 1.00 93.31 86 ARG A C 1
ATOM 696 O O . ARG A 1 86 ? 13.342 13.593 -5.684 1.00 93.31 86 ARG A O 1
ATOM 703 N N . VAL A 1 87 ? 12.512 11.579 -5.123 1.00 92.06 87 VAL A N 1
ATOM 704 C CA . VAL A 1 87 ? 13.601 11.198 -4.213 1.00 92.06 87 VAL A CA 1
ATOM 705 C C . VAL A 1 87 ? 14.304 9.934 -4.696 1.00 92.06 87 VAL A C 1
ATOM 707 O O . VAL A 1 87 ? 15.418 10.013 -5.206 1.00 92.06 87 VAL A O 1
ATOM 710 N N . ARG A 1 88 ? 13.701 8.760 -4.468 1.00 92.00 88 ARG A N 1
ATOM 711 C CA . ARG A 1 88 ? 14.208 7.444 -4.893 1.00 92.00 88 ARG A CA 1
ATOM 712 C C . ARG A 1 88 ? 13.165 6.345 -4.632 1.00 92.00 88 ARG A C 1
ATOM 714 O O . ARG A 1 88 ? 12.443 6.444 -3.634 1.00 92.00 88 ARG A O 1
ATOM 721 N N . PRO A 1 89 ? 13.159 5.243 -5.408 1.00 91.00 89 PRO A N 1
ATOM 722 C CA . PRO A 1 89 ? 12.233 4.122 -5.208 1.00 91.00 89 PRO A CA 1
ATOM 723 C C . PRO A 1 89 ? 12.272 3.517 -3.797 1.00 91.00 89 PRO A C 1
ATOM 725 O O . PRO A 1 89 ? 11.230 3.266 -3.204 1.00 91.00 89 PRO A O 1
ATOM 728 N N . GLY A 1 90 ? 13.463 3.352 -3.207 1.00 89.75 90 GLY A N 1
ATOM 729 C CA . GLY A 1 90 ? 13.589 2.771 -1.863 1.00 89.75 90 GLY A CA 1
ATOM 730 C C . GLY A 1 90 ? 12.934 3.615 -0.761 1.00 89.75 90 GLY A C 1
ATOM 731 O O . GLY A 1 90 ? 12.324 3.073 0.154 1.00 89.75 90 GLY A O 1
ATOM 732 N N . TYR A 1 91 ? 12.998 4.947 -0.865 1.00 91.69 91 TYR A N 1
ATOM 733 C CA . TYR A 1 91 ? 12.323 5.841 0.082 1.00 91.69 91 TYR A CA 1
ATOM 734 C C . TYR A 1 91 ? 10.805 5.803 -0.115 1.00 91.69 91 TYR A C 1
ATOM 736 O O . TYR A 1 91 ? 10.054 5.715 0.856 1.00 91.69 91 TYR A O 1
ATOM 744 N N . ALA A 1 92 ? 10.360 5.798 -1.375 1.00 93.75 92 ALA A N 1
ATOM 745 C CA . ALA A 1 92 ? 8.952 5.660 -1.718 1.00 93.75 92 ALA A CA 1
ATOM 746 C C . ALA A 1 92 ? 8.354 4.344 -1.197 1.00 93.75 92 ALA A C 1
ATOM 748 O O . ALA A 1 92 ? 7.246 4.356 -0.672 1.00 93.75 92 ALA A O 1
ATOM 749 N N . ALA A 1 93 ? 9.098 3.234 -1.259 1.00 92.88 93 ALA A N 1
ATOM 750 C CA . ALA A 1 93 ? 8.669 1.947 -0.713 1.00 92.88 93 ALA A CA 1
ATOM 751 C C . ALA A 1 93 ? 8.455 1.998 0.811 1.00 92.88 93 ALA A C 1
ATOM 753 O O . ALA A 1 93 ? 7.461 1.476 1.313 1.00 92.88 93 ALA A O 1
ATOM 754 N N . ILE A 1 94 ? 9.335 2.682 1.551 1.00 92.12 94 ILE A N 1
ATOM 755 C CA . ILE A 1 94 ? 9.195 2.857 3.007 1.00 92.12 94 ILE A CA 1
ATOM 756 C C . ILE A 1 94 ? 7.968 3.717 3.342 1.00 92.12 94 ILE A C 1
ATOM 758 O O . ILE A 1 94 ? 7.196 3.366 4.233 1.00 92.12 94 ILE A O 1
ATOM 762 N N . GLN A 1 95 ? 7.765 4.824 2.621 1.00 93.00 95 GLN A N 1
ATOM 763 C CA . GLN A 1 95 ? 6.593 5.691 2.808 1.00 93.00 95 GLN A CA 1
ATOM 764 C C . GLN A 1 95 ? 5.284 5.001 2.414 1.00 93.00 95 GLN A C 1
ATOM 766 O O . GLN A 1 95 ? 4.238 5.233 3.019 1.00 93.00 95 GLN A O 1
ATOM 771 N N . PHE A 1 96 ? 5.336 4.134 1.407 1.00 93.50 96 PHE A N 1
ATOM 772 C CA . PHE A 1 96 ? 4.210 3.292 1.043 1.00 93.50 96 PHE A CA 1
ATOM 773 C C . PHE A 1 96 ? 3.893 2.292 2.158 1.00 93.50 96 PHE A C 1
ATOM 775 O O . PHE A 1 96 ? 2.739 2.188 2.559 1.00 93.50 96 PHE A O 1
ATOM 782 N N . ALA A 1 97 ? 4.904 1.611 2.709 1.00 92.00 97 ALA A N 1
ATOM 783 C CA . ALA A 1 97 ? 4.730 0.657 3.803 1.00 92.00 97 ALA A CA 1
ATOM 784 C C . ALA A 1 97 ? 4.099 1.308 5.046 1.00 92.00 97 ALA A C 1
ATOM 786 O O . ALA A 1 97 ? 3.162 0.760 5.627 1.00 92.00 97 ALA A O 1
ATOM 787 N N . SER A 1 98 ? 4.573 2.498 5.430 1.00 91.69 98 SER A N 1
ATOM 788 C CA . SER A 1 98 ? 4.020 3.241 6.568 1.00 91.69 98 SER A CA 1
ATOM 789 C C . SER A 1 98 ? 2.582 3.707 6.310 1.00 91.69 98 SER A C 1
ATOM 791 O O . SER A 1 98 ? 1.724 3.562 7.182 1.00 91.69 98 SER A O 1
ATOM 793 N N . GLY A 1 99 ? 2.295 4.214 5.106 1.00 91.75 99 GLY A N 1
ATOM 794 C CA . GLY A 1 99 ? 0.953 4.636 4.704 1.00 91.75 99 GLY A CA 1
ATOM 795 C C . GLY A 1 99 ? -0.040 3.478 4.608 1.00 91.75 99 GLY A C 1
ATOM 796 O O . GLY A 1 99 ? -1.186 3.619 5.034 1.00 91.75 99 GLY A O 1
ATOM 797 N N . LEU A 1 100 ? 0.403 2.323 4.106 1.00 91.06 100 LEU A N 1
ATOM 798 C CA . LEU A 1 100 ? -0.400 1.106 4.025 1.00 91.06 100 LEU A CA 1
ATOM 799 C C . LEU A 1 100 ? -0.781 0.612 5.419 1.00 91.06 100 LEU A C 1
ATOM 801 O O . LEU A 1 100 ? -1.956 0.368 5.677 1.00 91.06 100 LEU A O 1
ATOM 805 N N . LEU A 1 101 ? 0.192 0.527 6.330 1.00 90.56 101 LEU A N 1
ATOM 806 C CA . LEU A 1 101 ? -0.058 0.130 7.713 1.00 90.56 101 LEU A CA 1
ATOM 807 C C . LEU A 1 101 ? -1.062 1.069 8.394 1.00 90.56 101 LEU A C 1
ATOM 809 O O . LEU A 1 101 ? -2.002 0.607 9.033 1.00 90.56 101 LEU A O 1
ATOM 813 N N . ALA A 1 102 ? -0.900 2.384 8.226 1.00 89.50 102 ALA A N 1
ATOM 814 C CA . ALA A 1 102 ? -1.833 3.360 8.783 1.00 89.50 102 ALA A CA 1
ATOM 815 C C . ALA A 1 102 ? -3.257 3.180 8.229 1.00 89.50 102 ALA A C 1
ATOM 817 O O . ALA A 1 102 ? -4.218 3.228 8.992 1.00 89.50 102 ALA A O 1
ATOM 818 N N . ALA A 1 103 ? -3.392 2.930 6.923 1.00 89.25 103 ALA A N 1
ATOM 819 C CA . ALA A 1 103 ? -4.687 2.713 6.286 1.00 89.25 103 ALA A CA 1
ATOM 820 C C . ALA A 1 103 ? -5.364 1.409 6.741 1.00 89.25 103 ALA A C 1
ATOM 822 O O . ALA A 1 103 ? -6.583 1.387 6.896 1.00 89.25 103 ALA A O 1
ATOM 823 N N . LEU A 1 104 ? -4.594 0.344 6.982 1.00 87.81 104 LEU A N 1
ATOM 824 C CA . LEU A 1 104 ? -5.109 -0.919 7.523 1.00 87.81 104 LEU A CA 1
ATOM 825 C C . LEU A 1 104 ? -5.615 -0.746 8.957 1.00 87.81 104 LEU A C 1
ATOM 827 O O . LEU A 1 104 ? -6.742 -1.126 9.260 1.00 87.81 104 LEU A O 1
ATOM 831 N N . LEU A 1 105 ? -4.831 -0.081 9.809 1.00 86.12 105 LEU A N 1
ATOM 832 C CA . LEU A 1 105 ? -5.226 0.214 11.190 1.00 86.12 105 LEU A CA 1
ATOM 833 C C . LEU A 1 105 ? -6.447 1.144 11.268 1.00 86.12 105 LEU A C 1
ATOM 835 O O . LEU A 1 105 ? -7.245 1.050 12.197 1.00 86.12 105 LEU A O 1
ATOM 839 N N . GLU A 1 106 ? -6.592 2.068 10.317 1.00 84.38 106 GLU A N 1
ATOM 840 C CA . GLU A 1 106 ? -7.769 2.934 10.215 1.00 84.38 106 GLU A CA 1
ATOM 841 C C . GLU A 1 106 ? -9.005 2.158 9.743 1.00 84.38 106 GLU A C 1
ATOM 843 O O . GLU A 1 106 ? -10.094 2.405 10.252 1.00 84.38 106 GLU A O 1
ATOM 848 N N . ALA A 1 107 ? -8.842 1.208 8.815 1.00 76.50 107 ALA A N 1
ATOM 849 C CA . ALA A 1 107 ? -9.924 0.352 8.331 1.00 76.50 107 ALA A CA 1
ATOM 850 C C . ALA A 1 107 ? -10.423 -0.638 9.399 1.00 76.50 107 ALA A C 1
ATOM 852 O O . ALA A 1 107 ? -11.610 -0.951 9.432 1.00 76.50 107 ALA A O 1
ATOM 853 N N . GLU A 1 108 ? -9.534 -1.103 10.280 1.00 70.31 108 GLU A N 1
ATOM 854 C CA . GLU A 1 108 ? -9.866 -2.002 11.392 1.00 70.31 108 GLU A CA 1
ATOM 855 C C . GLU A 1 108 ? -10.603 -1.279 12.532 1.00 70.31 108 GLU A C 1
ATOM 857 O O . GLU A 1 108 ? -11.373 -1.882 13.281 1.00 70.31 108 GLU A O 1
ATOM 862 N N . ARG A 1 109 ? -10.432 0.044 12.649 1.00 68.12 109 ARG A N 1
ATOM 863 C CA . ARG A 1 109 ? -11.227 0.839 13.585 1.00 68.12 109 ARG A CA 1
ATOM 864 C C . ARG A 1 109 ? -12.642 0.993 13.026 1.00 68.12 109 ARG A C 1
ATOM 866 O O . ARG A 1 109 ? -12.793 1.570 11.949 1.00 68.12 109 ARG A O 1
ATOM 873 N N . PRO A 1 110 ? -13.698 0.582 13.755 1.00 51.53 110 PRO A N 1
ATOM 874 C CA . PRO A 1 110 ? -15.062 0.924 13.381 1.00 51.53 110 PRO A CA 1
ATOM 875 C C . PRO A 1 110 ? -15.187 2.448 13.431 1.00 51.53 110 PRO A C 1
ATOM 877 O O . PRO A 1 110 ? -15.270 3.064 14.494 1.00 51.53 110 PRO A O 1
ATOM 880 N N . GLY A 1 111 ? -15.101 3.074 12.260 1.00 55.53 111 GLY A N 1
ATOM 881 C CA . GLY A 1 111 ? -15.119 4.515 12.138 1.00 55.53 111 GLY A CA 1
ATOM 882 C C . GLY A 1 111 ? -16.465 5.049 12.601 1.00 55.53 111 GLY A C 1
ATOM 883 O O . GLY A 1 111 ? -17.471 4.899 11.907 1.00 55.53 111 GLY A O 1
ATOM 884 N N . ILE A 1 112 ? -16.473 5.775 13.720 1.00 52.47 112 ILE A N 1
ATOM 885 C CA . ILE A 1 112 ? -17.425 6.870 13.901 1.00 52.47 112 ILE A CA 1
ATOM 886 C C . ILE A 1 112 ? -17.054 7.887 12.820 1.00 52.47 112 ILE A C 1
ATOM 888 O O . ILE A 1 112 ? -16.230 8.777 13.018 1.00 52.47 112 ILE A O 1
ATOM 892 N N . SER A 1 113 ? -17.588 7.679 11.619 1.00 51.19 113 SER A N 1
ATOM 893 C CA . SER A 1 113 ? -17.393 8.570 10.490 1.00 51.19 113 SER A CA 1
ATOM 894 C C . SER A 1 113 ? -18.036 9.906 10.849 1.00 51.19 113 SER A C 1
ATOM 896 O O . SER A 1 113 ? -19.249 10.088 10.753 1.00 51.19 113 SER A O 1
ATOM 898 N N . ALA A 1 114 ? -17.212 10.860 11.284 1.00 53.09 114 ALA A N 1
ATOM 899 C CA . ALA A 1 114 ? -17.610 12.214 11.667 1.00 53.09 114 ALA A CA 1
ATOM 900 C C . ALA A 1 114 ? -18.103 13.064 10.476 1.00 53.09 114 ALA A C 1
ATOM 902 O O . ALA A 1 114 ? -18.185 14.285 10.569 1.00 53.09 114 ALA A O 1
ATOM 903 N N . LYS A 1 115 ? -18.442 12.439 9.341 1.00 57.06 115 LYS A N 1
ATOM 904 C CA . LYS A 1 115 ? -18.925 13.128 8.142 1.00 57.06 115 LYS A CA 1
ATOM 905 C C . LYS A 1 115 ? -20.372 13.617 8.286 1.00 57.06 115 LYS A C 1
ATOM 907 O O . LYS A 1 115 ? -20.760 14.546 7.590 1.00 57.06 115 LYS A O 1
ATOM 912 N N . ASN A 1 116 ? -21.124 13.064 9.242 1.00 55.50 116 ASN A N 1
ATOM 913 C CA . ASN A 1 116 ? -22.519 13.421 9.517 1.00 55.50 116 ASN A CA 1
ATOM 914 C C . ASN A 1 116 ? -22.751 13.879 10.965 1.00 55.50 116 ASN A C 1
ATOM 916 O O . ASN A 1 116 ? -23.837 13.655 11.493 1.00 55.50 116 ASN A O 1
ATOM 920 N N . PHE A 1 117 ? -21.773 14.506 11.637 1.00 60.81 117 PHE A N 1
ATOM 921 C CA . PHE A 1 117 ? -22.065 15.089 12.951 1.00 60.81 117 PHE A CA 1
ATOM 922 C C . PHE A 1 117 ? -23.115 16.200 12.768 1.00 60.81 117 PHE A C 1
ATOM 924 O O . PHE A 1 117 ? -22.831 17.203 12.100 1.00 60.81 117 PHE A O 1
ATOM 931 N N . PRO A 1 118 ? -24.346 16.036 13.287 1.00 70.00 118 PRO A N 1
ATOM 932 C CA . PRO A 1 118 ? -25.460 16.906 12.959 1.00 70.00 118 PRO A CA 1
ATOM 933 C C . PRO A 1 118 ? -25.355 18.162 13.817 1.00 70.00 118 PRO A C 1
ATOM 935 O O . PRO A 1 118 ? -26.127 18.378 14.746 1.00 70.00 118 PRO A O 1
ATOM 938 N N . TRP A 1 119 ? -24.386 19.017 13.499 1.00 73.31 119 TRP A N 1
ATOM 939 C CA . TRP A 1 119 ? -24.156 20.291 14.176 1.00 73.31 119 TRP A CA 1
ATOM 940 C C . TRP A 1 119 ? -25.436 21.138 14.238 1.00 73.31 119 TRP A C 1
ATOM 942 O O . TRP A 1 119 ? -25.663 21.841 15.217 1.00 73.31 119 TRP A O 1
ATOM 952 N N . LYS A 1 120 ? -26.331 20.984 13.249 1.00 74.25 120 LYS A N 1
ATOM 953 C CA . LYS A 1 120 ? -27.670 21.584 13.239 1.00 74.25 120 LYS A CA 1
ATOM 954 C C . LYS A 1 120 ? -28.510 21.192 14.461 1.00 74.25 120 LYS A C 1
ATOM 956 O O . LYS A 1 120 ? -29.190 22.058 14.993 1.00 74.25 120 LYS A O 1
ATOM 961 N N . LEU A 1 121 ? -28.444 19.942 14.935 1.00 75.25 121 LEU A N 1
ATOM 962 C CA . LEU A 1 121 ? -29.157 19.484 16.138 1.00 75.25 121 LEU A CA 1
ATOM 963 C C . LEU A 1 121 ? -28.542 20.051 17.420 1.00 75.25 121 LEU A C 1
ATOM 965 O O . LEU A 1 121 ? -29.275 20.398 18.340 1.00 75.25 121 LEU A O 1
ATOM 969 N N . VAL A 1 122 ? -27.217 20.207 17.469 1.00 77.19 122 VAL A N 1
ATOM 970 C CA . VAL A 1 122 ? -26.532 20.831 18.613 1.00 77.19 122 VAL A CA 1
ATOM 971 C C . VAL A 1 122 ? -26.858 22.323 18.689 1.00 77.19 122 VAL A C 1
ATOM 973 O O . VAL A 1 122 ? -27.164 22.829 19.765 1.00 77.19 122 VAL A O 1
ATOM 976 N N . VAL A 1 123 ? -26.874 23.020 17.549 1.00 77.25 123 VAL A N 1
ATOM 977 C CA . VAL A 1 123 ? -27.271 24.433 17.476 1.00 77.25 123 VAL A CA 1
ATOM 978 C C . VAL A 1 123 ? -28.757 24.602 17.804 1.00 77.25 123 VAL A C 1
ATOM 980 O O . VAL A 1 123 ? -29.088 25.481 18.595 1.00 77.25 123 VAL A O 1
ATOM 983 N N . LEU A 1 124 ? -29.650 23.744 17.287 1.00 76.81 124 LEU A N 1
ATOM 984 C CA . LEU A 1 124 ? -31.073 23.779 17.656 1.00 76.81 124 LEU A CA 1
ATOM 985 C C . LEU A 1 124 ? -31.284 23.500 19.150 1.00 76.81 124 LEU A C 1
ATOM 987 O O . LEU A 1 124 ? -32.063 24.197 19.797 1.00 76.81 124 LEU A O 1
ATOM 991 N N . GLY A 1 125 ? -30.583 22.507 19.702 1.00 77.88 125 GLY A N 1
ATOM 992 C CA . GLY A 1 125 ? -30.656 22.150 21.117 1.00 77.88 125 GLY A CA 1
ATOM 993 C C . GLY A 1 125 ? -30.142 23.268 22.023 1.00 77.88 125 GLY A C 1
ATOM 994 O O . GLY A 1 125 ? -30.802 23.626 22.997 1.00 77.88 125 GLY A O 1
ATOM 995 N N . GLY A 1 126 ? -29.011 23.883 21.663 1.00 79.25 126 GLY A N 1
ATOM 996 C CA . GLY A 1 126 ? -28.450 25.030 22.376 1.00 79.25 126 GLY A CA 1
ATOM 997 C C . GLY A 1 126 ? -29.364 26.257 22.334 1.00 79.25 126 GLY A C 1
ATOM 998 O O . GLY A 1 126 ? -29.608 26.878 23.368 1.00 79.25 126 GLY A O 1
ATOM 999 N N . LEU A 1 127 ? -29.933 26.573 21.165 1.00 81.31 127 LEU A N 1
ATOM 1000 C CA . LEU A 1 127 ? -30.855 27.699 20.999 1.00 81.31 127 LEU A CA 1
ATOM 1001 C C . LEU A 1 127 ? -32.168 27.478 21.770 1.00 81.31 127 LEU A C 1
ATOM 1003 O O . LEU A 1 127 ? -32.658 28.391 22.436 1.00 81.31 127 LEU A O 1
ATOM 1007 N N . GLY A 1 128 ? -32.713 26.257 21.727 1.00 78.19 128 GLY A N 1
ATOM 1008 C CA . GLY A 1 128 ? -33.919 25.875 22.462 1.00 78.19 128 GLY A CA 1
ATOM 1009 C C . GLY A 1 128 ? -33.731 25.944 23.978 1.00 78.19 128 GLY A C 1
ATOM 1010 O O . GLY A 1 128 ? -34.573 26.509 24.678 1.00 78.19 128 GLY A O 1
ATOM 1011 N N . LEU A 1 129 ? -32.598 25.450 24.490 1.00 79.00 129 LEU A N 1
ATOM 1012 C CA . LEU A 1 129 ? -32.264 25.523 25.914 1.00 79.00 129 LEU A CA 1
ATOM 1013 C C . LEU A 1 129 ? -32.060 26.974 26.380 1.00 79.00 129 LEU A C 1
ATOM 1015 O O . LEU A 1 129 ? -32.527 27.354 27.455 1.00 79.00 129 LEU A O 1
ATOM 1019 N N . PHE A 1 130 ? -31.416 27.806 25.558 1.00 77.44 130 PHE A N 1
ATOM 1020 C CA . PHE A 1 130 ? -31.215 29.228 25.840 1.00 77.44 130 PHE A CA 1
ATOM 1021 C C . PHE A 1 130 ? -32.543 30.002 25.903 1.00 77.44 130 PHE A C 1
ATOM 1023 O O . PHE A 1 130 ? -32.770 30.778 26.836 1.00 77.44 130 PHE A O 1
ATOM 1030 N N . LEU A 1 131 ? -33.463 29.741 24.967 1.00 76.81 131 LEU A N 1
ATOM 1031 C CA . LEU A 1 131 ? -34.819 30.302 24.976 1.00 76.81 131 LEU A CA 1
ATOM 1032 C C . LEU A 1 131 ? -35.624 29.848 26.202 1.00 76.81 131 LEU A C 1
ATOM 1034 O O . LEU A 1 131 ? -36.255 30.680 26.857 1.00 76.81 131 LEU A O 1
ATOM 1038 N N . LEU A 1 132 ? -35.558 28.563 26.566 1.00 75.44 132 LEU A N 1
ATOM 1039 C CA . LEU A 1 132 ? -36.208 28.028 27.768 1.00 75.44 132 LEU A CA 1
ATOM 1040 C C . LEU A 1 132 ? -35.696 28.696 29.050 1.00 75.44 132 LEU A C 1
ATOM 1042 O O . LEU A 1 132 ? -36.499 29.088 29.895 1.00 75.44 132 LEU A O 1
ATOM 1046 N N . LEU A 1 133 ? -34.382 28.892 29.182 1.00 73.44 133 LEU A N 1
ATOM 1047 C CA . LEU A 1 133 ? -33.780 29.593 30.322 1.00 73.44 133 LEU A CA 1
ATOM 1048 C C . LEU A 1 133 ? -34.233 31.059 30.414 1.00 73.44 133 LEU A C 1
ATOM 1050 O O . LEU A 1 133 ? -34.493 31.563 31.511 1.00 73.44 133 LEU A O 1
ATOM 1054 N N . LEU A 1 134 ? -34.368 31.748 29.277 1.00 66.25 134 LEU A N 1
ATOM 1055 C CA . LEU A 1 134 ? -34.877 33.121 29.232 1.00 66.25 134 LEU A CA 1
ATOM 1056 C C . LEU A 1 134 ? -36.362 33.205 29.607 1.00 66.25 134 LEU A C 1
ATOM 1058 O O . LEU A 1 134 ? -36.747 34.104 30.362 1.00 66.25 134 LEU A O 1
ATOM 1062 N N . LEU A 1 135 ? -37.192 32.267 29.138 1.00 65.62 135 LEU A N 1
ATOM 1063 C CA . LEU A 1 135 ? -38.604 32.198 29.524 1.00 65.62 135 LEU A CA 1
ATOM 1064 C C . LEU A 1 135 ? -38.761 31.846 31.007 1.00 65.62 135 LEU A C 1
ATOM 1066 O O . LEU A 1 135 ? -39.517 32.516 31.711 1.00 65.62 135 LEU A O 1
ATOM 1070 N N . ALA A 1 136 ? -37.997 30.877 31.515 1.00 65.06 136 ALA A N 1
ATOM 1071 C CA . ALA A 1 136 ? -38.003 30.500 32.927 1.00 65.06 136 ALA A CA 1
ATOM 1072 C C . ALA A 1 136 ? -37.629 31.675 33.847 1.00 65.06 136 ALA A C 1
ATOM 1074 O O . ALA A 1 136 ? -38.144 31.779 34.956 1.00 65.06 136 ALA A O 1
ATOM 1075 N N . ARG A 1 137 ? -36.793 32.620 33.391 1.00 65.75 137 ARG A N 1
ATOM 1076 C CA . ARG A 1 137 ? -36.495 33.848 34.152 1.00 65.75 137 ARG A CA 1
ATOM 1077 C C . ARG A 1 137 ? -37.678 34.812 34.261 1.00 65.75 137 ARG A C 1
ATOM 1079 O O . ARG A 1 137 ? -37.729 35.575 35.222 1.00 65.75 137 ARG A O 1
ATOM 1086 N N . ARG A 1 138 ? -38.613 34.796 33.307 1.00 67.25 138 ARG A N 1
ATOM 1087 C CA . ARG A 1 138 ? -39.812 35.656 33.305 1.00 67.25 138 ARG A CA 1
ATOM 1088 C C . ARG A 1 138 ? -41.036 34.988 33.923 1.00 67.25 138 ARG A C 1
ATOM 1090 O O . ARG A 1 138 ? -42.049 35.655 34.123 1.00 67.25 138 ARG A O 1
ATOM 1097 N N . ILE A 1 139 ? -40.946 33.703 34.246 1.00 73.00 139 ILE A N 1
ATOM 1098 C CA . ILE A 1 139 ? -42.034 32.909 34.806 1.00 73.00 139 ILE A CA 1
ATOM 1099 C C . ILE A 1 139 ? -41.729 32.624 36.275 1.00 73.00 139 ILE A C 1
ATOM 1101 O O . ILE A 1 139 ? -40.612 32.288 36.655 1.00 73.00 139 ILE A O 1
ATOM 1105 N N . CYS A 1 140 ? -42.723 32.784 37.142 1.00 70.62 140 CYS A N 1
ATOM 1106 C CA . CYS A 1 140 ? -42.537 32.482 38.552 1.00 70.62 140 CYS A CA 1
ATOM 1107 C C . CYS A 1 140 ? -42.452 30.961 38.786 1.00 70.62 140 CYS A C 1
ATOM 1109 O O . CYS A 1 140 ? -43.371 30.245 38.381 1.00 70.62 140 CYS A O 1
ATOM 1111 N N . PRO A 1 141 ? -41.437 30.468 39.523 1.00 69.12 141 PRO A N 1
ATOM 1112 C CA . PRO A 1 141 ? -41.213 29.034 39.722 1.00 69.12 141 PRO A CA 1
ATOM 1113 C C . PRO A 1 141 ? -42.300 28.341 40.557 1.00 69.12 141 PRO A C 1
ATOM 1115 O O . PRO A 1 141 ? -42.433 27.128 40.487 1.00 69.12 141 PRO A O 1
ATOM 1118 N N . ARG A 1 142 ? -43.085 29.090 41.349 1.00 69.31 142 ARG A N 1
ATOM 1119 C CA . ARG A 1 142 ? -44.176 28.529 42.169 1.00 69.31 142 ARG A CA 1
ATOM 1120 C C . ARG A 1 142 ? -45.527 28.527 41.461 1.00 69.31 142 ARG A C 1
ATOM 1122 O O . ARG A 1 142 ? -46.305 27.600 41.626 1.00 69.31 142 ARG A O 1
ATOM 1129 N N . CYS A 1 143 ? -45.837 29.613 40.751 1.00 73.88 143 CYS A N 1
ATOM 1130 C CA . CYS A 1 143 ? -47.181 29.883 40.233 1.00 73.88 143 CYS A CA 1
ATOM 1131 C C . CYS A 1 143 ? -47.287 29.679 38.707 1.00 73.88 143 CYS A C 1
ATOM 1133 O O . CYS A 1 143 ? -48.394 29.737 38.176 1.00 73.88 143 CYS A O 1
ATOM 1135 N N . GLY A 1 144 ? -46.164 29.522 37.989 1.00 69.25 144 GLY A N 1
ATOM 1136 C CA . GLY A 1 144 ? -46.121 29.385 36.525 1.00 69.25 144 GLY A CA 1
ATOM 1137 C C . GLY A 1 144 ? -46.589 30.624 35.746 1.00 69.25 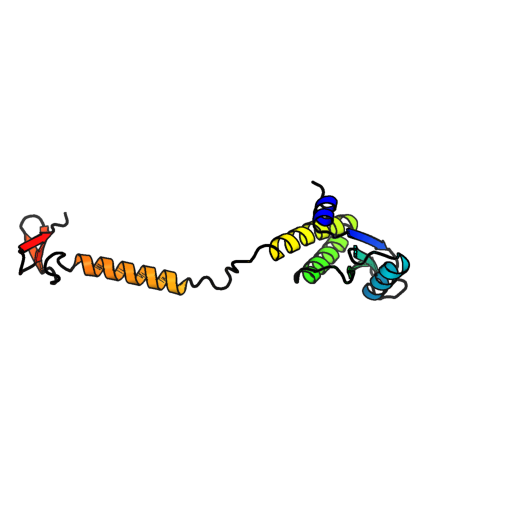144 GLY A C 1
ATOM 1138 O O . GLY A 1 144 ? -46.661 30.598 34.523 1.00 69.25 144 GLY A O 1
ATOM 1139 N N . ARG A 1 145 ? -46.918 31.727 36.434 1.00 77.19 145 ARG A N 1
ATOM 1140 C CA . ARG A 1 145 ? -47.412 32.967 35.818 1.00 77.19 145 ARG A CA 1
ATOM 1141 C C . ARG A 1 145 ? -46.279 33.950 35.513 1.00 77.19 145 ARG A C 1
ATOM 1143 O O . ARG A 1 145 ? -45.272 33.945 36.231 1.00 77.19 145 ARG A O 1
ATOM 1150 N N . PRO A 1 146 ? -46.453 34.818 34.497 1.00 75.19 146 PRO A N 1
ATOM 1151 C CA . PRO A 1 146 ? -45.462 35.829 34.158 1.00 75.19 146 PRO A CA 1
ATOM 1152 C C . PRO A 1 146 ? -45.268 36.807 35.320 1.00 75.19 146 PRO A C 1
ATOM 1154 O O . PRO A 1 146 ? -46.232 37.319 35.899 1.00 75.19 146 PRO A O 1
ATOM 1157 N N . LEU A 1 147 ? -44.008 37.053 35.663 1.00 73.31 147 LEU A N 1
ATOM 1158 C CA . LEU A 1 147 ? -43.614 38.043 36.656 1.00 73.31 147 LEU A CA 1
ATOM 1159 C C . LEU A 1 147 ? -43.894 39.445 36.103 1.00 73.31 147 LEU A C 1
ATOM 1161 O O . LEU A 1 147 ? -43.553 39.748 34.959 1.00 73.31 147 LEU A O 1
ATOM 1165 N N . ARG A 1 148 ? -44.491 40.323 36.913 1.00 75.31 148 ARG A N 1
ATOM 1166 C CA . ARG A 1 148 ? -44.663 41.733 36.544 1.00 75.31 148 ARG A CA 1
ATOM 1167 C C . ARG A 1 148 ? -43.464 42.535 37.019 1.00 75.31 148 ARG A C 1
ATOM 1169 O O . ARG A 1 148 ? -42.982 42.341 38.134 1.00 75.31 148 ARG A O 1
ATOM 1176 N N . ARG A 1 149 ? -43.008 43.444 36.162 1.00 76.06 149 ARG A N 1
ATOM 1177 C CA . ARG A 1 149 ? -41.957 44.406 36.482 1.00 76.06 149 ARG A CA 1
ATOM 1178 C C . ARG A 1 149 ? -42.558 45.523 37.329 1.00 76.06 149 ARG A C 1
ATOM 1180 O O . ARG A 1 149 ? -43.468 46.206 36.866 1.00 76.06 149 ARG A O 1
ATOM 1187 N N . VAL A 1 150 ? -42.045 45.714 38.538 1.00 75.62 150 VAL A N 1
ATOM 1188 C CA . VAL A 1 150 ? -42.445 46.799 39.441 1.00 75.62 150 VAL A CA 1
ATOM 1189 C C . VAL A 1 150 ? -41.194 47.599 39.799 1.00 75.62 150 VAL A C 1
ATOM 1191 O O . VAL A 1 150 ? -40.134 47.025 40.046 1.00 75.62 150 VAL A O 1
ATOM 1194 N N . ARG A 1 151 ? -41.285 48.932 39.769 1.00 71.44 151 ARG A N 1
ATOM 1195 C CA . ARG A 1 151 ? -40.196 49.806 40.226 1.00 71.44 151 ARG A CA 1
ATOM 1196 C C . ARG A 1 151 ? -40.281 49.940 41.746 1.00 71.44 151 ARG A C 1
ATOM 1198 O O . ARG A 1 151 ? -41.345 50.280 42.255 1.00 71.44 151 ARG A O 1
ATOM 1205 N N . SER A 1 152 ? -39.186 49.670 42.448 1.00 67.56 152 SER A N 1
ATOM 1206 C CA . SER A 1 152 ? -39.022 49.951 43.876 1.00 67.56 152 SER A CA 1
ATOM 1207 C C . SER A 1 152 ? -37.950 51.018 44.084 1.00 67.56 152 SER A C 1
ATOM 1209 O O . SER A 1 152 ? -37.197 51.350 43.170 1.00 67.56 152 SER A O 1
ATOM 1211 N N . VAL A 1 153 ? -37.862 51.533 45.310 1.00 68.12 153 VAL A N 1
ATOM 1212 C CA . VAL A 1 153 ? -36.901 52.576 45.713 1.00 68.12 153 VAL A CA 1
ATOM 1213 C C . VAL A 1 153 ? -35.440 52.156 45.462 1.00 68.12 153 VAL A C 1
ATOM 1215 O O . VAL A 1 153 ? -34.593 52.999 45.201 1.00 68.12 153 VAL A O 1
ATOM 1218 N N . SER A 1 154 ? -35.157 50.849 45.480 1.00 64.00 154 SER A N 1
ATOM 1219 C CA . SER A 1 154 ? -33.828 50.251 45.295 1.00 64.00 154 SER A CA 1
ATOM 1220 C C . SER A 1 154 ? -33.555 49.659 43.902 1.00 64.00 154 SER A C 1
ATOM 1222 O O . SER A 1 154 ? -32.485 49.093 43.700 1.00 64.00 154 SER A O 1
ATOM 1224 N N . GLY A 1 155 ? -34.489 49.742 42.942 1.00 69.62 155 GLY A N 1
ATOM 1225 C CA . GLY A 1 155 ? -34.289 49.202 41.590 1.00 69.62 155 GLY A CA 1
ATOM 1226 C C . GLY A 1 155 ? -35.527 48.553 40.964 1.00 69.62 155 GLY A C 1
ATOM 1227 O O . GLY A 1 155 ? -36.672 48.881 41.271 1.00 69.62 155 GLY A O 1
ATOM 1228 N N . ILE A 1 156 ? -35.308 47.640 40.015 1.00 75.38 156 ILE A N 1
ATOM 1229 C CA . ILE A 1 156 ? -36.384 46.907 39.333 1.00 75.38 156 ILE A CA 1
ATOM 1230 C C . ILE A 1 156 ? -36.579 45.557 40.024 1.00 75.38 156 ILE A C 1
ATOM 1232 O O . ILE A 1 156 ? -35.674 44.725 40.023 1.00 75.38 156 ILE A O 1
ATOM 1236 N N . ILE A 1 157 ? -37.782 45.305 40.542 1.00 75.38 157 ILE A N 1
ATOM 1237 C CA . ILE A 1 157 ? -38.144 44.025 41.162 1.00 75.38 157 ILE A CA 1
ATOM 1238 C C . ILE A 1 157 ? -39.191 43.318 40.298 1.00 75.38 157 ILE A C 1
ATOM 1240 O O . ILE A 1 157 ? -40.134 43.927 39.785 1.00 75.38 157 ILE A O 1
ATOM 1244 N N . TRP A 1 158 ? -39.031 42.007 40.134 1.00 75.44 158 TRP A N 1
ATOM 1245 C CA . TRP A 1 158 ? -39.988 41.141 39.448 1.00 75.44 158 TRP A CA 1
ATOM 1246 C C . TRP A 1 158 ? -40.864 40.421 40.472 1.00 75.44 158 TRP A C 1
ATOM 1248 O O . TRP A 1 158 ? -40.340 39.691 41.312 1.00 75.44 158 TRP A O 1
ATOM 1258 N N . VAL A 1 159 ? -42.189 40.599 40.409 1.00 76.19 159 VAL A N 1
ATOM 1259 C CA . VAL A 1 159 ? -43.130 40.061 41.414 1.00 76.19 159 VAL A CA 1
ATOM 1260 C C . VAL A 1 159 ? -44.247 39.227 40.757 1.00 76.19 159 VAL A C 1
ATOM 1262 O O . VAL A 1 159 ? -44.848 39.665 39.772 1.00 76.19 159 VAL A O 1
ATOM 1265 N N . CYS A 1 160 ? -44.556 38.024 41.282 1.00 79.00 160 CYS A N 1
ATOM 1266 C CA . CYS A 1 160 ? -45.754 37.246 40.882 1.00 79.00 160 CYS A CA 1
ATOM 1267 C C . CYS A 1 160 ? -46.979 37.821 41.599 1.00 79.00 160 CYS A C 1
ATOM 1269 O O . CYS A 1 160 ? -47.027 37.860 42.827 1.00 79.00 160 CYS A O 1
ATOM 1271 N N . SER A 1 161 ? -48.011 38.189 40.838 1.00 73.00 161 SER A N 1
ATOM 1272 C CA . SER A 1 161 ? -49.256 38.755 41.377 1.00 73.00 161 SER A CA 1
ATOM 1273 C C . SER A 1 161 ? -50.072 37.783 42.237 1.00 73.00 161 SER A C 1
ATOM 1275 O O . SER A 1 161 ? -50.918 38.226 43.004 1.00 73.00 161 SER A O 1
ATOM 1277 N N . ARG A 1 162 ? -49.838 36.467 42.120 1.00 76.31 162 ARG A N 1
ATOM 1278 C CA . ARG A 1 162 ? -50.618 35.437 42.827 1.00 76.31 162 ARG A CA 1
ATOM 1279 C C . ARG A 1 162 ? -49.945 34.938 44.104 1.00 76.31 162 ARG A C 1
ATOM 1281 O O . ARG A 1 162 ? -50.578 34.915 45.146 1.00 76.31 162 ARG A O 1
ATOM 1288 N N . CYS A 1 163 ? -48.676 34.536 44.034 1.00 77.88 163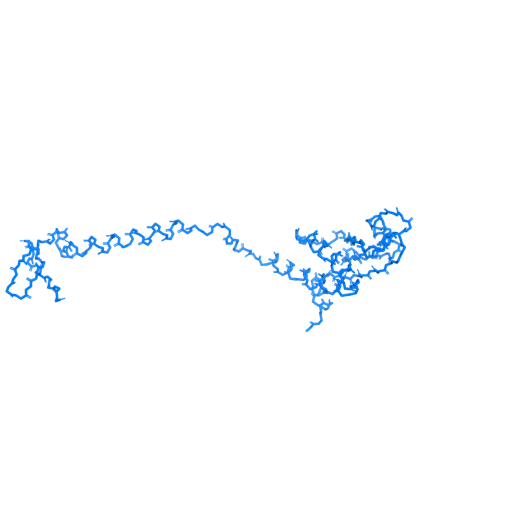 CYS A N 1
ATOM 1289 C CA . CYS A 1 163 ? -47.967 33.941 45.175 1.00 77.88 163 CYS A CA 1
ATOM 1290 C C . CYS A 1 163 ? -46.992 34.903 45.869 1.00 77.88 163 CYS A C 1
ATOM 1292 O O . CYS A 1 163 ? -46.228 34.464 46.723 1.00 77.88 163 CYS A O 1
ATOM 1294 N N . ARG A 1 164 ? -46.963 36.183 45.458 1.00 74.06 164 ARG A N 1
ATOM 1295 C CA . ARG A 1 164 ? -46.071 37.241 45.974 1.00 74.06 164 ARG A CA 1
ATOM 1296 C C . ARG A 1 164 ? -44.576 36.890 45.970 1.00 74.06 164 ARG A C 1
ATOM 1298 O O . ARG A 1 164 ? -43.791 37.523 46.663 1.00 74.06 164 ARG A O 1
ATOM 1305 N N . TYR A 1 165 ? -44.161 35.913 45.161 1.00 75.19 165 TYR A N 1
ATOM 1306 C CA . TYR A 1 165 ? -42.745 35.620 44.954 1.00 75.19 165 TYR A CA 1
ATOM 1307 C C . TYR A 1 165 ? -42.089 36.831 44.289 1.00 75.19 165 TYR A C 1
ATOM 1309 O O . TYR A 1 165 ? -42.522 37.234 43.206 1.00 75.19 165 TYR A O 1
ATOM 1317 N N . ALA A 1 166 ? -41.079 37.397 44.944 1.00 71.56 166 ALA A N 1
ATOM 1318 C CA . ALA A 1 166 ? -40.336 38.553 44.473 1.00 71.56 166 ALA A CA 1
ATOM 1319 C C . ALA A 1 166 ? -38.879 38.162 44.218 1.00 71.56 166 ALA A C 1
ATOM 1321 O O . ALA A 1 166 ? -38.252 37.491 45.037 1.00 71.56 166 ALA A O 1
ATOM 1322 N N . ARG A 1 167 ? -38.345 38.590 43.073 1.00 69.75 167 ARG A N 1
ATOM 1323 C CA . ARG A 1 167 ? -36.932 38.449 42.722 1.00 69.75 167 ARG A CA 1
ATOM 1324 C C . ARG A 1 167 ? -36.369 39.831 42.423 1.00 69.75 167 ARG A C 1
ATOM 1326 O O . ARG A 1 167 ? -36.836 40.496 41.496 1.00 69.75 167 ARG A O 1
ATOM 1333 N N . ALA A 1 168 ? -35.384 40.248 43.207 1.00 68.00 168 ALA A N 1
ATOM 1334 C CA . ALA A 1 168 ? -34.582 41.427 42.920 1.00 68.00 168 ALA A CA 1
ATOM 1335 C C . ALA A 1 168 ? -33.361 40.995 42.098 1.00 68.00 168 ALA A C 1
ATOM 1337 O O . ALA A 1 168 ? -32.702 40.013 42.436 1.00 68.00 168 ALA A O 1
ATOM 1338 N N . SER A 1 169 ? -33.094 41.694 41.001 1.00 58.41 169 SER A N 1
ATOM 1339 C CA . SER A 1 169 ? -31.779 41.686 40.362 1.00 58.41 169 SER A CA 1
ATOM 1340 C C . SER A 1 169 ? -31.113 42.995 40.764 1.00 58.41 169 SER A C 1
ATOM 1342 O O . SER A 1 169 ? -31.609 44.047 40.355 1.00 58.41 169 SER A O 1
ATOM 1344 N N . LEU A 1 170 ? -30.093 42.917 41.621 1.00 48.62 170 LEU A N 1
ATOM 1345 C CA . LEU A 1 170 ? -29.147 44.015 41.830 1.00 48.62 170 LEU A CA 1
ATOM 1346 C C . LEU A 1 170 ? -28.383 44.271 40.527 1.00 48.62 170 LEU A C 1
ATOM 1348 O O . LEU A 1 170 ? -28.057 43.264 39.852 1.00 48.62 170 LEU A O 1
#

Foldseek 3Di:
DALQVLCVVVLAHEDEEEEADDPPVDQQVVQVVCCVVVVPDLRYKYWYWYADPVRATAIYIDHRPPDDFFPCLVVLRVQLSVCCRVPNNVVSSRSSSVVRSVRVVVVVPPDPPCPPPPVVVVVVVVVVVVVVVVVPVQADPPPRDGWDWDADPVGTWTADPPPRDIDDDD

Radius of gyration: 33.49 Å; chains: 1; bounding box: 66×70×68 Å

Sequence (170 aa):
MGYIAALEAQNIQLVYLASWRDPFSDPKRYAAEVFRVWGLSERTLLLVFVRDENRRWHVAIQAGSALTLPGKLEELRKKAETEANRVRPGYAAIQFASGLLAALLEAERPGISAKNFPWKLVVLGGLGLFLLLLLARRICPRCGRPLRRVRSVSGIIWVCSRCRYARASL

pLDDT: mean 82.39, std 11.64, range [48.62, 96.12]

Secondary structure (DSSP, 8-state):
--HHHHHHHTT-EEEEEEES--SSS-HHHHHHHHHHHTT--TTEEEEEEEE-TTS-EEEEEEE-TT----TTHHHHHHHHHHHHHHT-HHHHHHHHHHHHHHHHHHHHS----GGG--HHHHHHHHHHHHHHHHHHHHB-TTT-SBPEEEEETTEEEEE-TTT--EEE--